Protein AF-A0A0M0TEJ8-F1 (afdb_monomer)

Sequence (104 aa):
MAKKFALKDFRASLQDYIVSLRQTIEAECLGFDADANAADERRRQVDDAAEGYSFFVQTYFPHYVRHPSRSQLHNYLFTRLPQIVASPAAESDAIAAPRGEAKS

Secondary structure (DSSP, 8-state):
------HHHHHHHHHHHHHHHHHHHHHHS-PPP--HHHHHHHHHHHT-TTTHHHHHHHHH-TTTS-SSSPPHHHHHHHHHHHHHHH-SS-------PPTTTS--

Structure (mmCIF, N/CA/C/O backbone):
data_AF-A0A0M0TEJ8-F1
#
_entry.id   AF-A0A0M0TEJ8-F1
#
loop_
_atom_site.group_PDB
_atom_site.id
_atom_site.type_symbol
_atom_site.label_atom_id
_atom_site.label_alt_id
_atom_site.label_comp_id
_atom_site.label_asym_id
_atom_site.label_entity_id
_atom_site.label_seq_id
_atom_site.pdbx_PDB_ins_code
_atom_site.Cartn_x
_atom_site.Cartn_y
_atom_site.Cartn_z
_atom_site.occupancy
_atom_site.B_iso_or_equiv
_atom_site.auth_seq_id
_atom_site.auth_comp_id
_atom_site.auth_asym_id
_atom_site.auth_atom_id
_atom_site.pdbx_PDB_model_num
ATOM 1 N N . MET A 1 1 ? -8.975 2.531 54.752 1.00 44.03 1 MET A N 1
ATOM 2 C CA . MET A 1 1 ? -10.080 1.580 54.501 1.00 44.03 1 MET A CA 1
ATOM 3 C C . MET A 1 1 ? -10.096 1.247 53.021 1.00 44.03 1 MET A C 1
ATOM 5 O O . MET A 1 1 ? -10.118 2.175 52.222 1.00 44.03 1 MET A O 1
ATOM 9 N N . ALA A 1 2 ? -10.030 -0.031 52.644 1.00 57.22 2 ALA A N 1
ATOM 10 C CA . ALA A 1 2 ? -10.143 -0.423 51.241 1.00 57.22 2 ALA A CA 1
ATOM 11 C C . ALA A 1 2 ? -11.558 -0.094 50.743 1.00 57.22 2 ALA A C 1
ATOM 13 O O . ALA A 1 2 ? -12.544 -0.480 51.374 1.00 57.22 2 ALA A O 1
ATOM 14 N N . LYS A 1 3 ? -11.658 0.667 49.649 1.00 64.06 3 LYS A N 1
ATOM 15 C CA . LYS A 1 3 ? -12.936 1.025 49.024 1.00 64.06 3 LYS A CA 1
ATOM 16 C C . LYS A 1 3 ? -13.622 -0.285 48.619 1.00 64.06 3 LYS A C 1
ATOM 18 O O . LYS A 1 3 ? -13.090 -1.006 47.779 1.00 64.06 3 LYS A O 1
ATOM 23 N N . LYS A 1 4 ? -14.749 -0.635 49.253 1.00 65.00 4 LYS A N 1
ATOM 24 C CA . LYS A 1 4 ? -15.547 -1.808 48.862 1.00 65.00 4 LYS A CA 1
ATOM 25 C C . LYS A 1 4 ? -16.039 -1.567 47.441 1.00 65.00 4 LYS A C 1
ATOM 27 O O . LYS A 1 4 ? -16.950 -0.775 47.234 1.00 65.00 4 LYS A O 1
ATOM 32 N N . PHE A 1 5 ? -15.387 -2.204 46.482 1.00 68.88 5 PHE A N 1
ATOM 33 C CA . PHE A 1 5 ? -15.761 -2.124 45.083 1.00 68.88 5 PHE A CA 1
ATOM 34 C C . PHE A 1 5 ? -16.939 -3.072 44.877 1.00 68.88 5 PHE A C 1
ATOM 36 O O . PHE A 1 5 ? -16.785 -4.290 45.005 1.00 68.88 5 PHE A O 1
ATOM 43 N N . ALA A 1 6 ? -18.141 -2.531 44.677 1.00 85.50 6 ALA A N 1
ATOM 44 C CA . ALA A 1 6 ? -19.301 -3.381 44.480 1.00 85.50 6 ALA A CA 1
ATOM 45 C C . ALA A 1 6 ? -19.180 -4.085 43.122 1.00 85.50 6 ALA A C 1
ATOM 47 O O . ALA A 1 6 ? -18.711 -3.505 42.145 1.00 85.50 6 ALA A O 1
ATOM 48 N N . LEU A 1 7 ? -19.665 -5.325 43.027 1.00 88.44 7 LEU A N 1
ATOM 49 C CA . LEU A 1 7 ? -19.692 -6.069 41.760 1.00 88.44 7 LEU A CA 1
ATOM 50 C C . LEU A 1 7 ? -20.402 -5.282 40.641 1.00 88.44 7 LEU A C 1
ATOM 52 O O . LEU A 1 7 ? -20.054 -5.402 39.469 1.00 88.44 7 LEU A O 1
ATOM 56 N N . LYS A 1 8 ? -21.386 -4.456 41.012 1.00 90.75 8 LYS A N 1
ATOM 57 C CA . LYS A 1 8 ? -22.075 -3.531 40.108 1.00 90.75 8 LYS A CA 1
ATOM 58 C C . LYS A 1 8 ? -21.124 -2.476 39.535 1.00 90.75 8 LYS A C 1
ATOM 60 O O . LYS A 1 8 ? -21.130 -2.277 38.326 1.00 90.75 8 LYS A O 1
ATOM 65 N N . ASP A 1 9 ? -20.300 -1.862 40.380 1.00 89.12 9 ASP A N 1
ATOM 66 C CA . ASP A 1 9 ? -19.326 -0.844 39.968 1.00 89.12 9 ASP A CA 1
ATOM 67 C C . ASP A 1 9 ? -18.257 -1.458 39.057 1.00 89.12 9 ASP A C 1
ATOM 69 O O . ASP A 1 9 ? -17.856 -0.856 38.066 1.00 89.12 9 ASP A O 1
ATOM 73 N N . PHE A 1 10 ? -17.867 -2.708 39.324 1.00 89.19 10 PHE A N 1
ATOM 74 C CA . PHE A 1 10 ? -16.960 -3.454 38.454 1.00 89.19 10 PHE A CA 1
ATOM 75 C C . PHE A 1 10 ? -17.552 -3.739 37.077 1.00 89.19 10 PHE A C 1
ATOM 77 O O . PHE A 1 10 ? -16.907 -3.475 36.065 1.00 89.19 10 PHE A O 1
ATOM 84 N N . ARG A 1 11 ? -18.802 -4.202 37.013 1.00 94.38 11 ARG A N 1
ATOM 85 C CA . ARG A 1 11 ? -19.492 -4.409 35.731 1.00 94.38 11 ARG A CA 1
ATOM 86 C C . ARG A 1 11 ? -19.651 -3.108 34.949 1.00 94.38 11 ARG A C 1
ATOM 88 O O . ARG A 1 11 ? -19.452 -3.125 33.741 1.00 94.38 11 ARG A O 1
ATOM 95 N N . ALA A 1 12 ? -19.958 -2.003 35.628 1.00 94.44 12 ALA A N 1
ATOM 96 C CA . ALA A 1 12 ? -20.007 -0.686 35.001 1.00 94.44 12 ALA A CA 1
ATOM 97 C C . ALA A 1 12 ? -18.639 -0.301 34.416 1.00 94.44 12 ALA A C 1
ATOM 99 O O . ALA A 1 12 ? -18.561 0.012 33.235 1.00 94.44 12 ALA A O 1
ATOM 100 N N . SER A 1 13 ? -17.549 -0.466 35.177 1.00 93.25 13 SER A N 1
ATOM 101 C CA . SER A 1 13 ? -16.200 -0.171 34.668 1.00 93.25 13 SER A CA 1
ATOM 102 C C . SER A 1 13 ? -15.786 -1.039 33.474 1.00 93.25 13 SER A C 1
ATOM 104 O O . SER A 1 13 ? -15.097 -0.560 32.579 1.00 93.25 13 SER A O 1
ATOM 106 N N . LEU A 1 14 ? -16.227 -2.302 33.421 1.00 96.00 14 LEU A N 1
ATOM 107 C CA . LEU A 1 14 ? -15.989 -3.168 32.264 1.00 96.00 14 LEU A CA 1
ATOM 108 C C . LEU A 1 14 ? -16.782 -2.699 31.043 1.00 96.00 14 LEU A C 1
ATOM 110 O O . LEU A 1 14 ? -16.267 -2.756 29.930 1.00 96.00 14 LEU A O 1
ATOM 114 N N . GLN A 1 15 ? -18.013 -2.225 31.240 1.00 96.81 15 GLN A N 1
ATOM 115 C CA . GLN A 1 15 ? -18.826 -1.687 30.155 1.00 96.81 15 GLN A CA 1
ATOM 116 C C . GLN A 1 15 ? -18.211 -0.406 29.584 1.00 96.81 15 GLN A C 1
ATOM 118 O O . GLN A 1 15 ? -18.095 -0.286 28.366 1.00 96.81 15 GLN A O 1
ATOM 123 N N . ASP A 1 16 ? -17.755 0.499 30.451 1.00 96.44 16 ASP A N 1
ATOM 124 C CA . ASP A 1 16 ? -17.056 1.721 30.046 1.00 96.44 16 ASP A CA 1
ATOM 125 C C . ASP A 1 16 ? -15.772 1.387 29.271 1.00 96.44 16 ASP A C 1
ATOM 127 O O . ASP A 1 16 ? -15.490 1.992 28.237 1.00 96.44 16 ASP A O 1
ATOM 131 N N . TYR A 1 17 ? -15.036 0.360 29.709 1.00 96.00 17 TYR A N 1
ATOM 132 C CA . TYR A 1 17 ? -13.842 -0.120 29.013 1.00 96.00 17 TYR A CA 1
ATOM 133 C C . TYR A 1 17 ? -14.152 -0.740 27.640 1.00 96.00 17 TYR A C 1
ATOM 135 O O . TYR A 1 17 ? -13.440 -0.495 26.670 1.00 96.00 17 TYR A O 1
ATOM 143 N N . ILE A 1 18 ? -15.243 -1.503 27.509 1.00 96.44 18 ILE A N 1
ATOM 144 C CA . ILE A 1 18 ? -15.700 -2.021 26.207 1.00 96.44 18 ILE A CA 1
ATOM 145 C C . ILE A 1 18 ? -16.048 -0.869 25.260 1.00 96.44 18 ILE A C 1
ATOM 147 O O . ILE A 1 18 ? -15.708 -0.927 24.079 1.00 96.44 18 ILE A O 1
ATOM 151 N N . VAL A 1 19 ? -16.724 0.169 25.760 1.00 96.38 19 VAL A N 1
ATOM 152 C CA . VAL A 1 19 ? -17.064 1.355 24.964 1.00 96.38 19 VAL A CA 1
ATOM 153 C C . VAL A 1 19 ? -15.797 2.077 24.512 1.00 96.38 19 VAL A C 1
ATOM 155 O O . VAL A 1 19 ? -15.684 2.378 23.326 1.00 96.38 19 VAL A O 1
ATOM 158 N N . SER A 1 20 ? -14.819 2.284 25.402 1.00 93.56 20 SER A N 1
ATOM 159 C CA . SER A 1 20 ? -13.560 2.933 25.021 1.00 93.56 20 SER A CA 1
ATOM 160 C C . SER A 1 20 ? -12.798 2.118 23.976 1.00 93.56 20 SER A C 1
ATOM 162 O O . SER A 1 20 ? -12.316 2.680 23.002 1.00 93.56 20 SER A O 1
ATOM 164 N N . LEU A 1 21 ? -12.734 0.789 24.127 1.00 91.00 21 LEU A N 1
ATOM 165 C CA . LEU A 1 21 ? -12.093 -0.091 23.147 1.00 91.00 21 LEU A CA 1
ATOM 166 C C . LEU A 1 21 ? -12.783 -0.037 21.781 1.00 91.00 21 LEU A C 1
ATOM 168 O O . LEU A 1 21 ? -12.099 -0.014 20.766 1.00 91.00 21 LEU A O 1
ATOM 172 N N . ARG A 1 22 ? -14.120 0.015 21.735 1.00 86.88 22 ARG A N 1
ATOM 173 C CA . ARG A 1 22 ? -14.863 0.184 20.474 1.00 86.88 22 ARG A CA 1
ATOM 174 C C . ARG A 1 22 ? -14.555 1.517 19.811 1.00 86.88 22 ARG A C 1
ATOM 176 O O . ARG A 1 22 ? -14.281 1.527 18.623 1.00 86.88 22 ARG A O 1
ATOM 183 N N . GLN A 1 23 ? -14.535 2.604 20.579 1.00 83.75 23 GLN A N 1
ATOM 184 C CA . GLN A 1 23 ? -14.169 3.925 20.063 1.00 83.75 23 GLN A CA 1
ATOM 185 C C . GLN A 1 23 ? -12.736 3.943 19.524 1.00 83.75 23 GLN A C 1
ATOM 187 O O . GLN A 1 23 ? -12.495 4.511 18.467 1.00 83.75 23 GLN A O 1
ATOM 192 N N . THR A 1 24 ? -11.795 3.288 20.210 1.00 77.62 24 THR A N 1
ATOM 193 C CA . THR A 1 24 ? -10.426 3.112 19.712 1.00 77.62 24 THR A CA 1
ATOM 194 C C . THR A 1 24 ? -10.407 2.2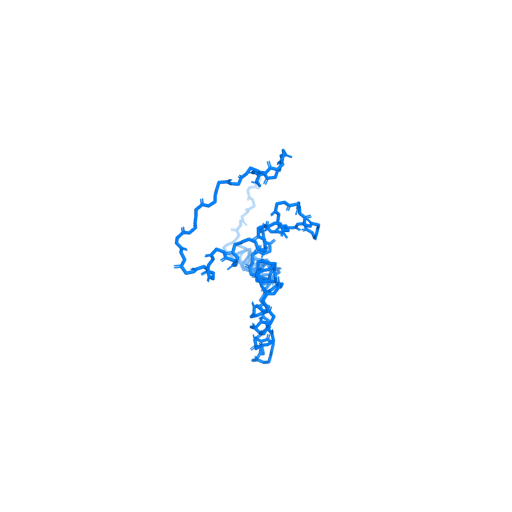98 18.423 1.00 77.62 24 THR A C 1
ATOM 196 O O . THR A 1 24 ? -9.785 2.725 17.463 1.00 77.62 24 THR A O 1
ATOM 199 N N . ILE A 1 25 ? -11.123 1.172 18.356 1.00 74.31 25 ILE A N 1
ATOM 200 C CA . ILE A 1 25 ? -11.207 0.353 17.139 1.00 74.31 25 ILE A CA 1
ATOM 201 C C . ILE A 1 25 ? -11.816 1.153 15.987 1.00 74.31 25 ILE A C 1
ATOM 203 O O . ILE A 1 25 ? -11.284 1.116 14.893 1.00 74.31 25 ILE A O 1
ATOM 207 N N . GLU A 1 26 ? -12.892 1.900 16.207 1.00 74.50 26 GLU A N 1
ATOM 208 C CA . GLU A 1 26 ? -13.531 2.718 15.169 1.00 74.50 26 GLU A CA 1
ATOM 209 C C . GLU A 1 26 ? -12.654 3.900 14.728 1.00 74.50 26 GLU A C 1
ATOM 211 O O . GLU A 1 26 ? -12.687 4.288 13.564 1.00 74.50 26 GLU A O 1
ATOM 216 N N . ALA A 1 27 ? -11.855 4.464 15.637 1.00 68.75 27 ALA A N 1
ATOM 217 C CA . ALA A 1 27 ? -10.929 5.549 15.326 1.00 68.75 27 ALA A CA 1
ATOM 218 C C . ALA A 1 27 ? -9.640 5.061 14.637 1.00 68.75 27 ALA A C 1
ATOM 220 O O . ALA A 1 27 ? -9.078 5.782 13.815 1.00 68.75 27 ALA A O 1
ATOM 221 N N . GLU A 1 28 ? -9.155 3.864 14.982 1.00 63.78 28 GLU A N 1
ATOM 222 C CA . GLU A 1 28 ? -7.885 3.310 14.493 1.00 63.78 28 GLU A CA 1
ATOM 223 C C . GLU A 1 28 ? -8.059 2.358 13.303 1.00 63.78 28 GLU A C 1
ATOM 225 O O . GLU A 1 28 ? -7.210 2.330 12.410 1.00 63.78 28 GLU A O 1
ATOM 230 N N . CYS A 1 29 ? -9.162 1.609 13.229 1.00 61.53 29 CYS A N 1
ATOM 231 C CA . CYS A 1 29 ? -9.582 0.957 11.997 1.00 61.53 29 CYS A CA 1
ATOM 232 C C . CYS A 1 29 ? -10.269 2.010 11.137 1.00 61.53 29 CYS A C 1
ATOM 234 O O . CYS A 1 29 ? -11.473 2.226 11.250 1.00 61.53 29 CYS A O 1
ATOM 236 N N . LEU A 1 30 ? -9.495 2.632 10.246 1.00 62.34 30 LEU A N 1
ATOM 237 C CA . LEU A 1 30 ? -10.017 3.367 9.097 1.00 62.34 30 LEU A CA 1
ATOM 238 C C . LEU A 1 30 ? -10.893 2.407 8.277 1.00 62.34 30 LEU A C 1
ATOM 240 O O . LEU A 1 30 ? -10.421 1.713 7.378 1.00 62.34 30 LEU A O 1
ATOM 244 N N . GLY A 1 31 ? -12.165 2.293 8.654 1.00 69.31 31 GLY A N 1
ATOM 245 C CA . GLY A 1 31 ? -13.142 1.500 7.935 1.00 69.31 31 GLY A CA 1
ATOM 246 C C . GLY A 1 31 ? -13.285 2.103 6.551 1.00 69.31 31 GLY A C 1
ATOM 247 O O . GLY A 1 31 ? -13.645 3.271 6.413 1.00 69.31 31 GLY A O 1
ATOM 248 N N . PHE A 1 32 ? -12.957 1.328 5.522 1.00 76.56 32 PHE A N 1
ATOM 249 C CA . PHE A 1 32 ? -13.238 1.752 4.162 1.00 76.56 32 PHE A CA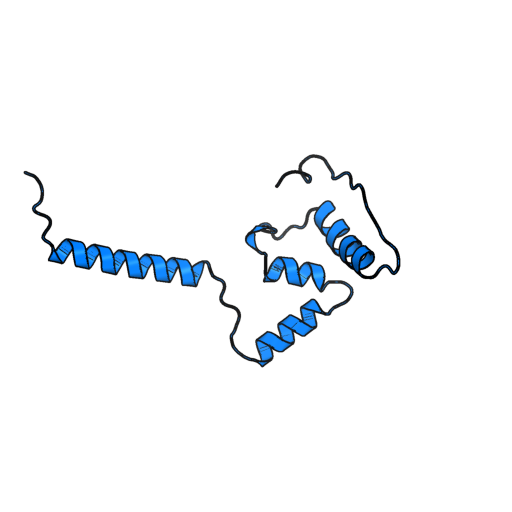 1
ATOM 250 C C . PHE A 1 32 ? -14.733 1.989 3.999 1.00 76.56 32 PHE A C 1
ATOM 252 O O . PHE A 1 32 ? -15.544 1.231 4.534 1.00 76.56 32 PHE A O 1
ATOM 259 N N . ASP A 1 33 ? -15.085 3.006 3.216 1.00 80.00 33 ASP A N 1
ATOM 260 C CA . ASP A 1 33 ? -16.471 3.219 2.824 1.00 80.00 33 ASP A CA 1
ATOM 261 C C . ASP A 1 33 ? -17.029 1.927 2.201 1.00 80.00 33 ASP A C 1
ATOM 263 O O . ASP A 1 33 ? -16.407 1.336 1.300 1.00 80.00 33 ASP A O 1
ATOM 267 N N . ALA A 1 34 ? -18.159 1.486 2.757 1.00 75.69 34 ALA A N 1
ATOM 268 C CA . ALA A 1 34 ? -18.865 0.268 2.395 1.00 75.69 34 ALA A CA 1
ATOM 269 C C . ALA A 1 34 ? -19.735 0.441 1.140 1.00 75.69 34 ALA A C 1
ATOM 271 O O . ALA A 1 34 ? -20.265 -0.554 0.643 1.00 75.69 34 ALA A O 1
ATOM 272 N N . ASP A 1 35 ? -19.881 1.665 0.617 1.00 86.88 35 ASP A N 1
ATOM 273 C CA . ASP A 1 35 ? -20.513 1.896 -0.678 1.00 86.88 35 ASP A CA 1
ATOM 274 C C . ASP A 1 35 ? -19.755 1.156 -1.795 1.00 86.88 35 ASP A C 1
ATOM 276 O O . ASP A 1 35 ? -18.524 1.210 -1.909 1.00 86.88 35 ASP A O 1
ATOM 280 N N . ALA A 1 36 ? -20.511 0.474 -2.655 1.00 86.62 36 ALA A N 1
ATOM 281 C CA . ALA A 1 36 ? -19.977 -0.271 -3.786 1.00 86.62 36 ALA A CA 1
ATOM 282 C C . ALA A 1 36 ? -19.219 0.649 -4.755 1.00 86.62 36 ALA A C 1
ATOM 284 O O . ALA A 1 36 ? -18.144 0.279 -5.227 1.00 86.62 36 ALA A O 1
ATOM 285 N N . ASN A 1 37 ? -19.714 1.873 -4.982 1.00 93.69 37 ASN A N 1
ATOM 286 C CA . ASN A 1 37 ? -19.036 2.835 -5.855 1.00 93.69 37 ASN A CA 1
ATOM 287 C C . ASN A 1 37 ? -17.683 3.263 -5.274 1.00 93.69 37 ASN A C 1
ATOM 289 O O . ASN A 1 37 ? -16.698 3.364 -6.005 1.00 93.69 37 ASN A O 1
ATOM 293 N N . ALA A 1 38 ? -17.611 3.465 -3.955 1.00 88.88 38 ALA A N 1
ATOM 294 C CA . ALA A 1 38 ? -16.365 3.799 -3.276 1.00 88.88 38 ALA A CA 1
ATOM 295 C C . ALA A 1 38 ? -15.351 2.644 -3.346 1.00 88.88 38 ALA A C 1
ATOM 297 O O . ALA A 1 38 ? -14.148 2.877 -3.479 1.00 88.88 38 ALA A O 1
ATOM 298 N N . ALA A 1 39 ? -15.814 1.392 -3.284 1.00 88.44 39 ALA A N 1
ATOM 299 C CA . ALA A 1 39 ? -14.960 0.222 -3.471 1.00 88.44 39 ALA A CA 1
ATOM 300 C C . ALA A 1 39 ? -14.437 0.096 -4.910 1.00 88.44 39 ALA A C 1
ATOM 302 O O . ALA A 1 39 ? -13.254 -0.193 -5.100 1.00 88.44 39 ALA A O 1
ATOM 303 N N . ASP A 1 40 ? -15.288 0.326 -5.908 1.00 95.19 40 ASP A N 1
ATOM 304 C CA . ASP A 1 40 ? -14.900 0.272 -7.318 1.00 95.19 40 ASP A CA 1
ATOM 305 C C . ASP A 1 40 ? -13.912 1.388 -7.677 1.00 95.19 40 ASP A C 1
ATOM 307 O O . ASP A 1 40 ? -12.934 1.135 -8.378 1.00 95.19 40 ASP A O 1
ATOM 311 N N . GLU A 1 41 ? -14.101 2.592 -7.135 1.00 95.81 41 GLU A N 1
ATOM 312 C CA . GLU A 1 41 ? -13.156 3.695 -7.313 1.00 95.81 41 GLU A CA 1
ATOM 313 C C . GLU A 1 41 ? -11.784 3.371 -6.705 1.00 95.81 41 GLU A C 1
ATOM 315 O O . GLU A 1 41 ? -10.761 3.546 -7.364 1.00 95.81 41 GLU A O 1
ATOM 320 N N . ARG A 1 42 ? -11.737 2.797 -5.492 1.00 94.94 42 ARG A N 1
ATOM 321 C CA . ARG A 1 42 ? -10.466 2.339 -4.903 1.00 94.94 42 ARG A CA 1
ATOM 322 C C . ARG A 1 42 ? -9.773 1.297 -5.778 1.00 94.94 42 ARG A C 1
ATOM 324 O O . ARG A 1 42 ? -8.555 1.353 -5.911 1.00 94.94 42 ARG A O 1
ATOM 331 N N . ARG A 1 43 ? -10.514 0.353 -6.373 1.00 94.94 43 ARG A N 1
ATOM 332 C CA . ARG A 1 43 ? -9.923 -0.641 -7.290 1.00 94.94 43 ARG A CA 1
ATOM 333 C C . ARG A 1 43 ? -9.353 0.020 -8.539 1.00 94.94 43 ARG A C 1
ATOM 335 O O . ARG A 1 43 ? -8.213 -0.260 -8.877 1.00 94.94 43 ARG A O 1
ATOM 342 N N . ARG A 1 44 ? -10.082 0.959 -9.153 1.00 96.81 44 ARG A N 1
ATOM 343 C CA . ARG A 1 44 ? -9.580 1.719 -10.312 1.00 96.81 44 ARG A CA 1
ATOM 344 C C . ARG A 1 44 ? -8.275 2.448 -10.013 1.00 96.81 44 ARG A C 1
ATOM 346 O O . ARG A 1 44 ? -7.391 2.451 -10.857 1.00 96.81 44 ARG A O 1
ATOM 353 N N . GLN A 1 45 ? -8.147 3.039 -8.825 1.00 96.88 45 GLN A N 1
ATOM 354 C CA . GLN A 1 45 ? -6.912 3.717 -8.427 1.00 96.88 45 GLN A CA 1
ATOM 355 C C . GLN A 1 45 ? -5.762 2.738 -8.185 1.00 96.88 45 GLN A C 1
ATOM 357 O O . GLN A 1 45 ? -4.633 3.046 -8.543 1.00 96.88 45 GLN A O 1
ATOM 362 N N . VAL A 1 46 ? -6.032 1.552 -7.627 1.00 95.88 46 VAL A N 1
ATOM 363 C CA . VAL A 1 46 ? -5.021 0.488 -7.471 1.00 95.88 46 VAL A CA 1
ATOM 364 C C . VAL A 1 46 ? -4.568 -0.081 -8.820 1.00 95.88 46 VAL A C 1
ATOM 366 O O . VAL A 1 46 ? -3.399 -0.429 -8.957 1.00 95.88 46 VAL A O 1
ATOM 369 N N . ASP A 1 47 ? -5.460 -0.149 -9.808 1.00 94.31 47 ASP A N 1
ATOM 370 C CA . ASP A 1 47 ? -5.163 -0.668 -11.149 1.00 94.31 47 ASP A CA 1
ATOM 371 C C . ASP A 1 47 ? -4.374 0.325 -12.030 1.00 94.31 47 ASP A C 1
ATOM 373 O O . ASP A 1 47 ? -3.984 -0.016 -13.150 1.00 94.31 47 ASP A O 1
ATOM 377 N N . ASP A 1 48 ? -4.114 1.549 -11.554 1.00 94.81 48 ASP A N 1
ATOM 378 C CA . ASP A 1 48 ? -3.281 2.511 -12.274 1.00 94.81 48 ASP A CA 1
ATOM 379 C C . ASP A 1 48 ? -1.832 2.008 -12.407 1.00 94.81 48 ASP A C 1
ATOM 381 O O . ASP A 1 48 ? -1.169 1.654 -11.430 1.00 94.81 48 ASP A O 1
ATOM 385 N N . ALA A 1 49 ? -1.313 2.005 -13.635 1.00 89.56 49 ALA A N 1
ATOM 386 C CA . ALA A 1 49 ? -0.004 1.430 -13.936 1.00 89.56 49 ALA A CA 1
ATOM 387 C C . ALA A 1 49 ? 1.182 2.235 -13.371 1.00 89.56 49 ALA A C 1
ATOM 389 O O . ALA A 1 49 ? 2.277 1.684 -13.248 1.00 89.56 49 ALA A O 1
ATOM 390 N N . ALA A 1 50 ? 0.998 3.524 -13.070 1.00 89.56 50 ALA A N 1
ATOM 391 C CA . ALA A 1 50 ? 2.065 4.404 -12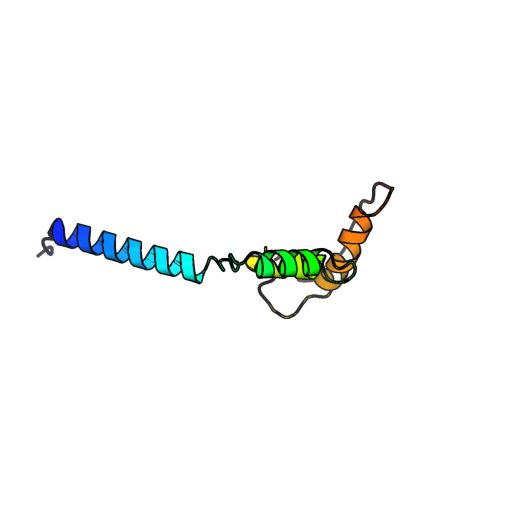.602 1.00 89.56 50 ALA A CA 1
ATOM 392 C C . ALA A 1 50 ? 2.048 4.565 -11.076 1.00 89.56 50 ALA A C 1
ATOM 394 O O . ALA A 1 50 ? 3.079 4.416 -10.424 1.00 89.56 50 ALA A O 1
ATOM 395 N N . GLU A 1 51 ? 0.883 4.847 -10.498 1.00 93.12 51 GLU A N 1
ATOM 396 C CA . GLU A 1 51 ? 0.725 5.192 -9.083 1.00 93.12 51 GLU A CA 1
ATOM 397 C C . GLU A 1 51 ? -0.072 4.155 -8.287 1.00 93.12 51 GLU A C 1
ATOM 399 O O . GLU A 1 51 ? -0.127 4.245 -7.058 1.00 93.12 51 GLU A O 1
ATOM 404 N N . GLY A 1 52 ? -0.652 3.142 -8.933 1.00 95.81 52 GLY A N 1
ATOM 405 C CA . GLY A 1 52 ? -1.577 2.219 -8.278 1.00 95.81 52 GLY A CA 1
ATOM 406 C C . GLY A 1 52 ? -0.967 1.448 -7.112 1.00 95.81 52 GLY A C 1
ATOM 407 O O . GLY A 1 52 ? -1.592 1.298 -6.059 1.00 95.81 52 GLY A O 1
ATOM 408 N N . TYR A 1 53 ? 0.306 1.062 -7.220 1.00 95.12 53 TYR A N 1
ATOM 409 C CA . TYR A 1 53 ? 1.011 0.429 -6.106 1.00 95.12 53 TYR A CA 1
ATOM 410 C C . TYR A 1 53 ? 1.291 1.404 -4.950 1.00 95.12 53 TYR A C 1
ATOM 412 O O . TYR A 1 53 ? 1.134 1.037 -3.782 1.00 95.12 53 TYR A O 1
ATOM 420 N N . SER A 1 54 ? 1.643 2.662 -5.244 1.00 93.56 54 SER A N 1
ATOM 421 C CA . SER A 1 54 ? 1.854 3.678 -4.206 1.00 93.56 54 SER A CA 1
ATOM 422 C C . SER A 1 54 ? 0.542 3.956 -3.460 1.00 93.56 54 SER A C 1
ATOM 424 O O . SER A 1 54 ? 0.525 3.976 -2.223 1.00 93.56 54 SER A O 1
ATOM 426 N N . PHE A 1 55 ? -0.563 4.070 -4.203 1.00 94.00 55 PHE A N 1
ATOM 427 C CA . PHE A 1 55 ? -1.911 4.226 -3.673 1.00 94.00 55 PHE A CA 1
ATOM 428 C C . PHE A 1 55 ? -2.327 3.033 -2.808 1.00 94.00 55 PHE A C 1
ATOM 430 O O . PHE A 1 55 ? -2.788 3.227 -1.683 1.00 94.00 55 PHE A O 1
ATOM 437 N N . PHE A 1 56 ? -2.108 1.803 -3.280 1.00 93.69 56 PHE A N 1
ATOM 438 C CA . PHE A 1 56 ? -2.400 0.581 -2.531 1.00 93.69 56 PHE A CA 1
ATOM 439 C C . PHE A 1 56 ? -1.702 0.570 -1.165 1.00 93.69 56 PHE A C 1
ATOM 441 O O . PHE A 1 56 ? -2.347 0.370 -0.134 1.00 93.69 56 PHE A O 1
ATOM 448 N N . VAL A 1 57 ? -0.397 0.848 -1.128 1.00 92.19 57 VAL A N 1
ATOM 449 C CA . VAL A 1 57 ? 0.368 0.846 0.127 1.00 92.19 57 VAL A CA 1
ATOM 450 C C . VAL A 1 57 ? -0.119 1.936 1.085 1.00 92.19 57 VAL A C 1
ATOM 452 O O . VAL A 1 57 ? -0.330 1.661 2.263 1.00 92.19 57 VAL A O 1
ATOM 455 N N . GLN A 1 58 ? -0.359 3.156 0.604 1.00 88.94 58 GLN A N 1
ATOM 456 C CA . GLN A 1 58 ? -0.866 4.247 1.452 1.00 88.94 58 GLN A CA 1
ATOM 457 C C . GLN A 1 58 ? -2.280 3.981 1.981 1.00 88.94 58 GLN A C 1
ATOM 459 O O . GLN A 1 58 ? -2.601 4.373 3.100 1.00 88.94 58 GLN A O 1
ATOM 464 N N . THR A 1 59 ? -3.105 3.297 1.191 1.00 89.75 59 THR A N 1
ATOM 465 C CA . THR A 1 59 ? -4.512 3.038 1.509 1.00 89.75 59 THR A CA 1
ATOM 466 C C . THR A 1 59 ? -4.672 1.876 2.486 1.00 89.75 59 THR A C 1
ATOM 468 O O . THR A 1 59 ? -5.415 1.989 3.456 1.00 89.75 59 THR A O 1
ATOM 471 N N . TYR A 1 60 ? -3.972 0.761 2.258 1.00 89.06 60 TYR A N 1
ATOM 472 C CA . TYR A 1 60 ? -4.159 -0.481 3.021 1.00 89.06 60 TYR A CA 1
ATOM 473 C C . TYR A 1 60 ? -3.072 -0.732 4.071 1.00 89.06 60 TYR A C 1
ATOM 475 O O . TYR A 1 60 ? -3.288 -1.494 5.012 1.00 89.06 60 TYR A O 1
ATOM 483 N N . PHE A 1 61 ? -1.919 -0.072 3.948 1.00 86.75 61 PHE A N 1
ATOM 484 C CA . PHE A 1 61 ? -0.772 -0.217 4.846 1.00 86.75 61 PHE A CA 1
ATOM 485 C C . PHE A 1 61 ? -0.304 1.134 5.425 1.00 86.75 61 PHE A C 1
ATOM 487 O O . PHE A 1 61 ? 0.905 1.391 5.488 1.00 86.75 61 PHE A O 1
ATOM 494 N N . PRO A 1 62 ? -1.216 2.000 5.921 1.00 81.81 62 PRO A N 1
ATOM 495 C CA . PRO A 1 62 ? -0.862 3.351 6.371 1.00 81.81 62 PRO A CA 1
ATOM 496 C C . PRO A 1 62 ? 0.153 3.349 7.526 1.00 81.81 62 PRO A C 1
ATOM 498 O O . PRO A 1 62 ? 0.934 4.284 7.691 1.00 81.81 62 PRO A O 1
ATOM 501 N N . HIS A 1 63 ? 0.216 2.267 8.31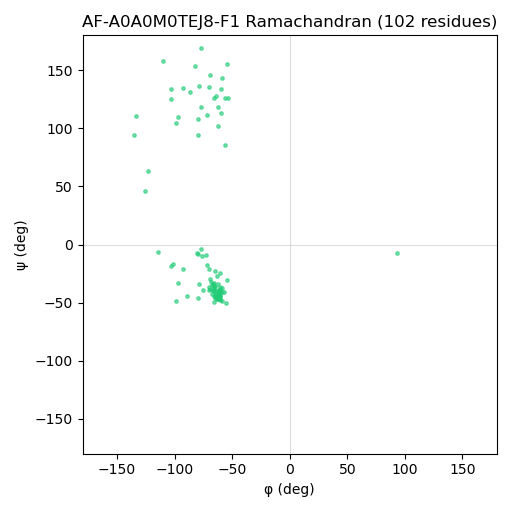0 1.00 81.62 63 HIS A N 1
ATOM 502 C CA . HIS A 1 63 ? 1.166 2.126 9.417 1.00 81.62 63 HIS A CA 1
ATOM 503 C C . HIS A 1 63 ? 2.623 1.920 8.980 1.00 81.62 63 HIS A C 1
ATOM 505 O O . HIS A 1 63 ? 3.514 2.118 9.811 1.00 81.62 63 HIS A O 1
ATOM 511 N N . TYR A 1 64 ? 2.858 1.536 7.719 1.00 78.62 64 TYR A N 1
ATOM 512 C CA . TYR A 1 64 ? 4.191 1.379 7.128 1.00 78.62 64 TYR A CA 1
ATOM 513 C C . TYR A 1 64 ? 4.666 2.649 6.409 1.00 78.62 64 TYR A C 1
ATOM 515 O O . TYR A 1 64 ? 5.867 2.860 6.281 1.00 78.62 64 TYR A O 1
ATOM 523 N N . VAL A 1 65 ? 3.744 3.536 6.015 1.00 79.31 65 VAL A N 1
ATOM 524 C CA . VAL A 1 65 ? 4.042 4.834 5.385 1.00 79.31 65 VAL A CA 1
ATOM 525 C C . VAL A 1 65 ? 3.411 5.954 6.217 1.00 79.31 65 VAL A C 1
ATOM 527 O O . VAL A 1 65 ? 2.508 6.660 5.783 1.00 79.31 65 VAL A O 1
ATOM 530 N N . ARG A 1 66 ? 3.870 6.088 7.4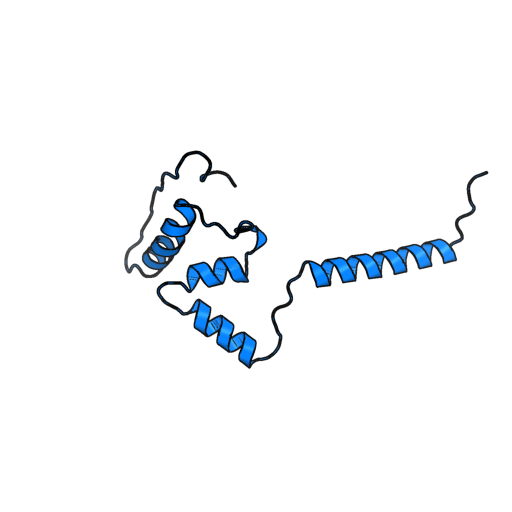69 1.00 71.38 66 ARG A N 1
ATOM 531 C CA . ARG A 1 66 ? 3.267 7.013 8.452 1.00 71.38 66 ARG A CA 1
ATOM 532 C C . ARG A 1 66 ? 3.487 8.487 8.126 1.00 71.38 66 ARG A C 1
ATOM 534 O O . ARG A 1 66 ? 2.687 9.326 8.527 1.00 71.38 66 ARG A O 1
ATOM 541 N N . HIS A 1 67 ? 4.598 8.811 7.464 1.00 77.06 67 HIS A N 1
ATOM 542 C CA . HIS A 1 67 ? 4.906 10.181 7.078 1.00 77.06 67 HIS A CA 1
ATOM 543 C C . HIS A 1 67 ? 4.403 10.466 5.657 1.00 77.06 67 HIS A C 1
ATOM 545 O O . HIS A 1 67 ? 4.671 9.674 4.755 1.00 77.06 67 HIS A O 1
ATOM 551 N N . PRO A 1 68 ? 3.746 11.620 5.426 1.00 71.81 68 PRO A N 1
ATOM 552 C CA . PRO A 1 68 ? 3.280 12.009 4.094 1.00 71.81 68 PRO A CA 1
ATOM 553 C C . PRO A 1 68 ? 4.441 12.251 3.116 1.00 71.81 68 PRO A C 1
ATOM 555 O O . PRO A 1 68 ? 4.274 12.152 1.903 1.00 71.81 68 PRO A O 1
ATOM 558 N N . SER A 1 69 ? 5.636 12.553 3.633 1.00 79.69 69 SER A N 1
ATOM 559 C CA . SER A 1 69 ? 6.856 12.645 2.838 1.00 79.69 69 SER A CA 1
ATOM 560 C C . SER A 1 69 ? 7.396 11.253 2.505 1.00 79.69 69 SER A C 1
ATOM 562 O O . SER A 1 69 ? 7.797 10.509 3.402 1.00 79.69 69 SER A O 1
ATOM 564 N N . ARG A 1 70 ? 7.471 10.931 1.211 1.00 83.12 70 ARG A N 1
ATOM 565 C CA . ARG A 1 70 ? 8.113 9.709 0.714 1.00 83.12 70 ARG A CA 1
ATOM 566 C C . ARG A 1 70 ? 9.632 9.875 0.704 1.00 83.12 70 ARG A C 1
ATOM 568 O O . ARG A 1 70 ? 10.152 10.908 0.284 1.00 83.12 70 ARG A O 1
ATOM 575 N N . SER A 1 71 ? 10.336 8.842 1.150 1.00 86.56 71 SER A N 1
ATOM 576 C CA . SER A 1 71 ? 11.795 8.775 1.045 1.00 86.56 71 SER A CA 1
ATOM 577 C C . SER A 1 71 ? 12.232 8.418 -0.386 1.00 86.56 71 SER A C 1
ATOM 579 O O . SER A 1 71 ? 11.401 8.019 -1.210 1.00 86.56 71 SER A O 1
ATOM 581 N N . GLN A 1 72 ? 13.526 8.536 -0.706 1.00 88.12 72 GLN A N 1
ATOM 582 C CA . GLN A 1 72 ? 13.999 8.182 -2.052 1.00 88.12 72 GLN A CA 1
ATOM 583 C C . GLN A 1 72 ? 13.827 6.686 -2.337 1.00 88.12 72 GLN A C 1
ATOM 585 O O . GLN A 1 72 ? 13.441 6.320 -3.449 1.00 88.12 72 GLN A O 1
ATOM 590 N N . LEU A 1 73 ? 14.034 5.832 -1.328 1.00 88.62 73 LEU A N 1
ATOM 591 C CA . LEU A 1 73 ? 13.790 4.398 -1.440 1.00 88.62 73 LEU A CA 1
ATOM 592 C C . LEU A 1 73 ? 12.321 4.096 -1.754 1.00 88.62 73 LEU A C 1
ATOM 594 O O . LEU A 1 73 ? 12.058 3.282 -2.632 1.00 88.62 73 LEU A O 1
ATOM 598 N N . HIS A 1 74 ? 11.368 4.765 -1.097 1.00 89.81 74 HIS A N 1
ATOM 599 C CA . HIS A 1 74 ? 9.942 4.565 -1.379 1.00 89.81 74 HIS A CA 1
ATOM 600 C C . HIS A 1 74 ? 9.608 4.882 -2.839 1.00 89.81 74 HIS A C 1
ATOM 602 O O . HIS A 1 74 ? 8.993 4.064 -3.516 1.00 89.81 74 HIS A O 1
ATOM 608 N N . ASN A 1 75 ? 10.062 6.033 -3.344 1.00 90.06 75 ASN A N 1
ATOM 609 C CA . ASN A 1 75 ? 9.816 6.430 -4.733 1.00 90.06 75 ASN A CA 1
ATOM 610 C C . ASN A 1 75 ? 10.427 5.434 -5.730 1.00 90.06 75 ASN A C 1
ATOM 612 O O . ASN A 1 75 ? 9.807 5.108 -6.739 1.00 90.06 75 ASN A O 1
ATOM 616 N N . TYR A 1 76 ? 11.623 4.918 -5.437 1.00 92.19 76 TYR A N 1
ATOM 617 C CA . TYR A 1 76 ? 12.254 3.891 -6.260 1.00 92.19 76 TYR A CA 1
ATOM 618 C C . TYR A 1 76 ? 11.469 2.570 -6.237 1.00 92.19 76 TYR A C 1
ATOM 620 O O . TYR A 1 76 ? 11.161 2.015 -7.291 1.00 92.19 76 TYR A O 1
ATOM 628 N N . LEU A 1 77 ? 11.111 2.076 -5.048 1.00 91.94 77 LEU A N 1
ATOM 629 C CA . LEU A 1 77 ? 10.417 0.797 -4.881 1.00 91.94 77 LEU A CA 1
ATOM 630 C C . LEU A 1 77 ? 8.997 0.818 -5.444 1.00 91.94 77 LEU A C 1
ATOM 632 O O . LEU A 1 77 ? 8.561 -0.197 -5.988 1.00 91.94 77 LEU A O 1
ATOM 636 N N . PHE A 1 78 ? 8.292 1.951 -5.356 1.00 93.06 78 PHE A N 1
ATOM 637 C CA . PHE A 1 78 ? 6.951 2.072 -5.926 1.00 93.06 78 PHE A CA 1
ATOM 638 C C . PHE A 1 78 ? 6.934 1.904 -7.445 1.00 93.06 78 PHE A C 1
ATOM 640 O O . PHE A 1 78 ? 5.959 1.394 -7.982 1.00 93.06 78 PHE A O 1
ATOM 647 N N . THR A 1 79 ? 8.041 2.226 -8.110 1.00 93.56 79 THR A N 1
ATOM 648 C CA . THR A 1 79 ? 8.219 1.991 -9.545 1.00 93.56 79 THR A CA 1
ATOM 649 C C . THR A 1 79 ? 8.806 0.608 -9.831 1.00 93.56 79 THR A C 1
ATOM 651 O O . THR A 1 79 ? 8.349 -0.091 -10.733 1.00 93.56 79 THR A O 1
ATOM 654 N N . ARG A 1 80 ? 9.830 0.186 -9.077 1.00 94.00 80 ARG A N 1
ATOM 655 C CA . ARG A 1 80 ? 10.609 -1.019 -9.398 1.00 94.00 80 ARG A CA 1
ATOM 656 C C . ARG A 1 80 ? 9.877 -2.324 -9.084 1.00 94.00 80 ARG A C 1
ATOM 658 O O . ARG A 1 80 ? 9.977 -3.270 -9.859 1.00 94.00 80 ARG A O 1
ATOM 665 N N . LEU A 1 81 ? 9.138 -2.393 -7.976 1.00 93.94 81 LEU A N 1
ATOM 666 C CA . LEU A 1 81 ? 8.458 -3.629 -7.571 1.00 93.94 81 LEU A CA 1
ATOM 667 C C . LEU A 1 81 ? 7.365 -4.061 -8.568 1.00 93.94 81 LEU A C 1
ATOM 669 O O . LEU A 1 81 ? 7.368 -5.233 -8.946 1.00 93.94 81 LEU A O 1
ATOM 673 N N . PRO A 1 82 ? 6.493 -3.166 -9.081 1.00 94.31 82 PRO A N 1
ATOM 674 C CA . PRO A 1 82 ? 5.555 -3.533 -10.143 1.00 94.31 82 PRO A CA 1
ATOM 675 C C . PRO A 1 82 ? 6.239 -4.041 -11.418 1.00 94.31 82 PRO A C 1
ATOM 677 O O . PRO A 1 82 ? 5.762 -4.992 -12.029 1.00 94.31 82 PRO A O 1
ATOM 680 N N . GLN A 1 83 ? 7.381 -3.458 -11.799 1.00 94.12 83 GLN A N 1
ATOM 681 C CA . GLN A 1 83 ? 8.145 -3.900 -12.973 1.00 94.12 83 GLN A CA 1
ATOM 682 C C . GLN A 1 83 ? 8.676 -5.327 -12.810 1.00 94.12 83 GLN A C 1
ATOM 684 O O . GLN A 1 83 ? 8.582 -6.115 -13.745 1.00 94.12 83 GLN A O 1
ATOM 689 N N . ILE A 1 84 ? 9.182 -5.667 -11.619 1.00 94.38 84 ILE A N 1
ATOM 690 C CA . ILE A 1 84 ? 9.634 -7.026 -11.289 1.00 94.38 84 ILE A CA 1
ATOM 691 C C . ILE A 1 84 ? 8.474 -8.021 -11.413 1.00 94.38 84 ILE A C 1
ATOM 693 O O . ILE A 1 84 ? 8.636 -9.077 -12.015 1.00 94.38 84 ILE A O 1
ATOM 697 N N . VAL A 1 85 ? 7.293 -7.680 -10.884 1.00 92.44 85 VAL A N 1
ATOM 698 C CA . VAL A 1 85 ? 6.099 -8.545 -10.953 1.00 92.44 85 VAL A CA 1
ATOM 699 C C . VAL A 1 85 ? 5.606 -8.726 -12.391 1.00 92.44 85 VAL A C 1
ATOM 701 O O . VAL A 1 85 ? 5.174 -9.817 -12.756 1.00 92.44 85 VAL A O 1
ATOM 704 N N . ALA A 1 86 ? 5.671 -7.676 -13.210 1.00 92.50 86 ALA A N 1
ATOM 705 C CA . ALA A 1 86 ? 5.271 -7.718 -14.615 1.00 92.50 86 ALA A CA 1
ATOM 706 C C . ALA A 1 86 ? 6.302 -8.409 -15.527 1.00 92.50 86 ALA A C 1
ATOM 708 O O . ALA A 1 86 ? 6.020 -8.645 -16.706 1.00 92.50 86 ALA A O 1
ATOM 709 N N . SER A 1 87 ? 7.497 -8.711 -15.015 1.00 95.44 87 SER A N 1
ATOM 710 C CA . SER 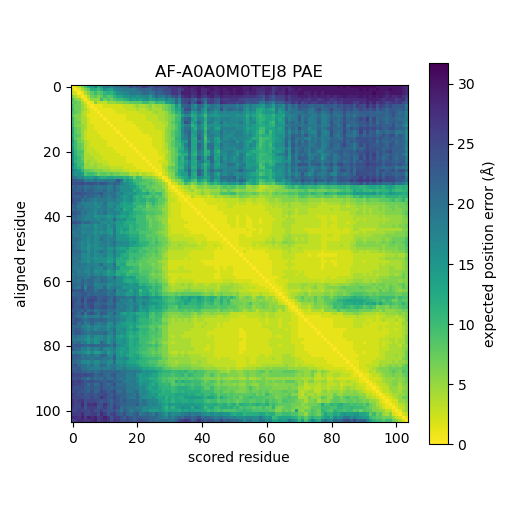A 1 87 ? 8.570 -9.293 -15.807 1.00 95.44 87 SER A CA 1
ATOM 711 C C . SER A 1 87 ? 8.258 -10.737 -16.205 1.00 95.44 87 SER A C 1
ATOM 713 O O . SER A 1 87 ? 7.856 -11.543 -15.365 1.00 95.44 87 SER A O 1
ATOM 715 N N . PRO A 1 88 ? 8.494 -11.125 -17.472 1.00 95.25 88 PRO A N 1
ATOM 716 C CA . PRO A 1 88 ? 8.407 -12.523 -17.882 1.00 95.25 88 PRO A CA 1
ATOM 717 C C . PRO A 1 88 ? 9.580 -13.368 -17.350 1.00 95.25 88 PRO A C 1
ATOM 719 O O . PRO A 1 88 ? 9.576 -14.588 -17.514 1.00 95.25 88 PRO A O 1
ATOM 722 N N . ALA A 1 89 ? 10.601 -12.736 -16.760 1.00 94.94 89 ALA A N 1
ATOM 723 C CA . ALA A 1 89 ? 11.781 -13.387 -16.212 1.00 94.94 89 ALA A CA 1
ATOM 724 C C . ALA A 1 89 ? 11.798 -13.316 -14.679 1.00 94.94 89 ALA A C 1
ATOM 726 O O . ALA A 1 89 ? 11.199 -12.437 -14.066 1.00 94.94 89 ALA A O 1
ATOM 727 N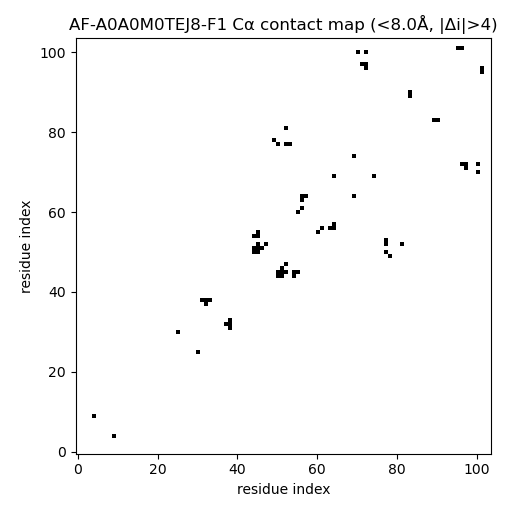 N . ALA A 1 90 ? 12.533 -14.234 -14.049 1.00 92.56 90 ALA A N 1
ATOM 728 C CA . ALA A 1 90 ? 12.799 -14.149 -12.619 1.00 92.56 90 ALA A CA 1
ATOM 729 C C . ALA A 1 90 ? 13.789 -13.004 -12.344 1.00 92.56 90 ALA A C 1
ATOM 731 O O . ALA A 1 90 ? 14.965 -13.102 -12.699 1.00 92.56 90 ALA A O 1
ATOM 732 N N . GLU A 1 91 ? 13.319 -11.934 -11.702 1.00 94.94 91 GLU A N 1
ATOM 733 C CA . GLU A 1 91 ? 14.155 -10.811 -11.267 1.00 94.94 91 GLU A CA 1
ATOM 734 C C . GLU A 1 91 ? 14.425 -10.894 -9.757 1.00 94.94 91 GLU A C 1
ATOM 736 O O . GLU A 1 91 ? 13.522 -11.137 -8.957 1.00 94.94 91 GLU A O 1
ATOM 741 N N . SER A 1 92 ? 15.686 -10.707 -9.362 1.00 90.19 92 SER A N 1
ATOM 742 C CA . SER A 1 92 ? 16.127 -10.717 -7.964 1.00 90.19 92 SER A CA 1
ATOM 743 C C . SER A 1 92 ? 17.070 -9.545 -7.730 1.00 90.19 92 SER A C 1
ATOM 745 O O . SER A 1 92 ? 18.279 -9.650 -7.948 1.00 90.19 92 SER A O 1
ATOM 747 N N . ASP A 1 93 ? 16.514 -8.433 -7.265 1.00 90.62 93 ASP A N 1
ATOM 748 C CA . ASP A 1 93 ? 17.267 -7.204 -7.050 1.00 90.62 93 ASP A CA 1
ATOM 749 C C . ASP A 1 93 ? 17.923 -7.174 -5.663 1.00 90.62 93 ASP A C 1
ATOM 751 O O . ASP A 1 93 ? 17.278 -7.383 -4.635 1.00 90.62 93 ASP A O 1
ATOM 755 N N . ALA A 1 94 ? 19.213 -6.837 -5.628 1.00 87.81 94 ALA A N 1
ATOM 756 C CA . ALA A 1 94 ? 19.914 -6.452 -4.408 1.00 87.81 94 ALA A CA 1
ATOM 757 C C . ALA A 1 94 ? 19.992 -4.919 -4.344 1.00 87.81 94 ALA A C 1
ATOM 759 O O . ALA A 1 94 ? 20.769 -4.297 -5.068 1.00 87.81 94 ALA A O 1
ATOM 760 N N . ILE A 1 95 ? 19.170 -4.307 -3.489 1.00 84.38 95 ILE A N 1
ATOM 761 C CA . ILE A 1 95 ? 19.005 -2.848 -3.420 1.00 84.38 95 ILE A CA 1
ATOM 762 C C . ILE A 1 95 ? 19.755 -2.297 -2.204 1.00 84.38 95 ILE A C 1
ATOM 764 O O . ILE A 1 95 ? 19.507 -2.703 -1.069 1.00 84.38 95 ILE A O 1
ATOM 768 N N . ALA A 1 96 ? 20.648 -1.333 -2.434 1.00 83.06 96 ALA A N 1
ATOM 769 C CA . ALA A 1 96 ? 21.311 -0.578 -1.375 1.00 83.06 96 ALA A CA 1
ATOM 770 C C . ALA A 1 96 ? 20.590 0.759 -1.155 1.00 83.06 96 ALA A C 1
ATOM 772 O O . ALA A 1 96 ? 20.646 1.650 -2.001 1.00 83.06 96 ALA A O 1
ATOM 773 N N . ALA A 1 97 ? 19.910 0.901 -0.018 1.00 84.12 97 ALA A N 1
ATOM 774 C CA . ALA A 1 97 ? 19.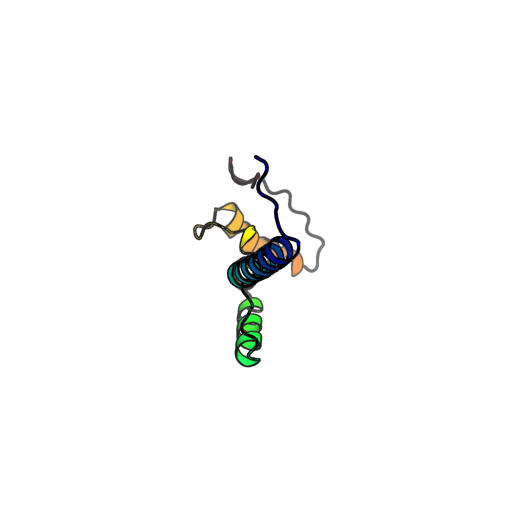219 2.139 0.329 1.00 84.12 97 ALA A CA 1
ATOM 775 C C . ALA A 1 97 ? 20.172 3.184 0.948 1.00 84.12 97 ALA A C 1
ATOM 777 O O . ALA A 1 97 ? 21.163 2.809 1.589 1.00 84.12 97 ALA A O 1
ATOM 778 N N . PRO A 1 98 ? 19.863 4.491 0.832 1.00 80.62 98 PRO A N 1
ATOM 779 C CA . PRO A 1 98 ? 20.578 5.538 1.554 1.00 80.62 98 PRO A CA 1
ATOM 780 C C . PRO A 1 98 ? 20.599 5.301 3.072 1.00 80.62 98 PRO A C 1
ATOM 782 O O . PRO A 1 98 ? 19.729 4.637 3.648 1.00 80.62 98 PRO A O 1
ATOM 785 N N . ARG A 1 99 ? 21.605 5.869 3.750 1.00 77.81 99 ARG A N 1
ATOM 786 C CA . ARG A 1 99 ? 21.744 5.748 5.209 1.00 77.81 99 ARG A CA 1
ATOM 787 C C . ARG A 1 99 ? 20.471 6.244 5.904 1.00 77.81 99 ARG A C 1
ATOM 789 O O . ARG A 1 99 ? 20.074 7.385 5.712 1.00 77.81 99 ARG A O 1
ATOM 796 N N . GLY A 1 100 ? 19.898 5.402 6.764 1.00 78.56 100 GLY A N 1
ATOM 797 C CA . GLY A 1 100 ? 18.680 5.713 7.521 1.00 78.56 100 GLY A CA 1
ATOM 798 C C . GLY A 1 100 ? 17.378 5.251 6.861 1.00 78.56 100 GLY A C 1
ATOM 799 O O . GLY A 1 10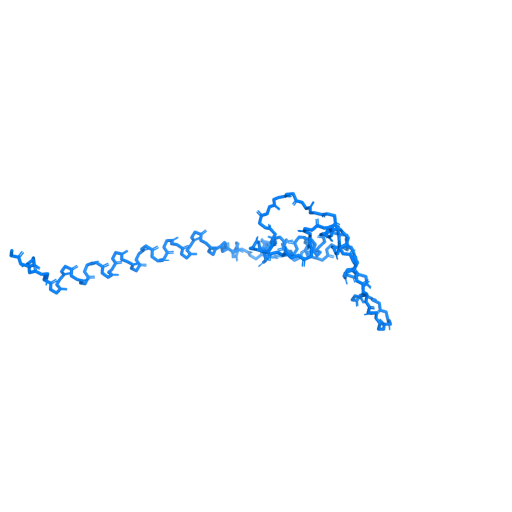0 ? 16.352 5.300 7.521 1.00 78.56 100 GLY A O 1
ATOM 800 N N . GLU A 1 101 ? 17.410 4.749 5.621 1.00 78.56 101 GLU A N 1
ATOM 801 C CA . GLU A 1 101 ? 16.201 4.275 4.921 1.00 78.56 101 GLU A CA 1
ATOM 802 C C . GLU A 1 101 ? 16.041 2.746 4.914 1.00 78.56 101 GLU A C 1
ATOM 804 O O . GLU A 1 101 ? 14.952 2.238 4.682 1.00 78.56 101 GLU A O 1
ATOM 809 N N . ALA A 1 102 ? 17.108 1.991 5.199 1.00 66.00 102 ALA A N 1
ATOM 810 C CA . ALA A 1 102 ? 17.074 0.522 5.221 1.00 66.00 102 ALA A CA 1
ATOM 811 C C . ALA A 1 102 ? 16.479 -0.082 6.512 1.00 66.00 102 ALA A C 1
ATOM 813 O O . ALA A 1 102 ? 16.336 -1.299 6.612 1.00 66.00 102 ALA A O 1
ATOM 814 N N . LYS A 1 103 ? 16.207 0.741 7.532 1.00 60.84 103 LYS A N 1
ATOM 815 C CA . LYS A 1 103 ? 15.649 0.315 8.822 1.00 60.84 103 LYS A CA 1
ATOM 816 C C . LYS A 1 103 ? 14.516 1.262 9.204 1.00 60.84 103 LYS A C 1
ATOM 818 O O . LYS A 1 103 ? 14.784 2.421 9.506 1.00 60.84 103 LYS A O 1
ATOM 823 N N . SER A 1 104 ? 13.291 0.748 9.162 1.00 51.16 104 SER A N 1
ATOM 824 C CA . SER A 1 104 ? 12.060 1.376 9.661 1.00 51.16 104 SER A CA 1
ATOM 825 C C . SER A 1 104 ? 11.838 1.065 11.134 1.00 51.16 104 SER A C 1
ATOM 827 O O . SER A 1 104 ? 11.978 -0.134 11.473 1.00 51.16 104 SER A O 1
#

Foldseek 3Di:
DPDPCDPVNVVVVVVVVVVVVVVVCPVVPPDQPPDPVSVVVLVVCLPDLQCNQVSCCCPPVVVVVVDPDDDPVRNVCSNVVSVCVVDPDNDDDDDDDPPPPVPD

Mean predicted aligned error: 10.38 Å

Radius of gyration: 22.46 Å; Cα contacts (8 Å, |Δi|>4): 37; chains: 1; bounding box: 44×27×72 Å

pLDDT: mean 85.56, std 11.25, range [44.03, 96.88]

Solvent-accessible surface area (backbone atoms only — not comparable to full-atom values): 6536 Å² total; per-residue (Å²): 130,84,80,84,77,48,73,65,58,52,53,49,54,50,50,54,49,52,52,52,51,49,53,48,48,61,69,68,47,77,72,71,69,83,51,66,68,57,47,53,51,52,50,56,48,41,66,36,91,77,53,4,60,50,48,42,43,54,70,78,39,39,87,82,55,73,57,92,72,76,51,72,60,54,61,49,48,45,54,49,52,59,52,47,70,71,42,98,55,95,74,85,85,88,82,84,59,62,94,79,67,79,65,132